Protein AF-A0A3Q2XRI2-F1 (afdb_monomer)

Radius of gyration: 26.14 Å; Cα contacts (8 Å, |Δi|>4): 36; chains: 1; bounding box: 63×37×68 Å

Mean predicted aligned error: 14.98 Å

Sequence (114 aa):
MATIGVTRGLGDHDLKVYSSNIYIKPFLSCVPEVQVYNFDDNKHGPDDVLVMGSDGLWDVTTDKEVADAVSAYLATVWQVSLTGFKIGSDRDLPHESLDLFLTNHAAKGYYDHH

Solvent-accessible surface area (backbone atoms only — not comparable to full-atom values): 8261 Å² total; per-residue (Å²): 134,91,72,82,90,62,63,58,45,80,75,57,73,87,41,53,46,86,99,54,93,48,60,45,39,92,69,34,43,67,76,80,88,86,81,88,82,64,71,88,81,51,95,80,60,96,83,66,80,87,89,83,78,58,64,86,56,59,77,78,46,50,74,63,59,54,52,53,53,51,51,54,50,55,58,50,58,60,53,50,70,76,70,70,83,79,88,84,77,83,87,90,81,80,97,67,87,84,77,88,82,78,78,85,82,80,87,79,86,89,86,75,93,129

Foldseek 3Di:
DDDPPDQEDDDQQCPADPPDPHRCVVRYHPDDDDDDDDPVVDDDDPLDDDDDDDCVVPVPDDPVVVVVVSVVVSVVVVVVVVVPDDPDDDDDDDDDDDDDPPPPPPPDDDPDDD

Organism: Hippocampus comes (NCBI:txid109280)

pLDDT: mean 73.47, std 23.82, range [31.73, 97.62]

Secondary structure (DSSP, 8-state):
------SB-S--TT-B-TTSS-BSGGGSB-PPP--PPPGGGS---TT-------HHHHTT--HHHHHHHHHHHHHHHHHHHHH-----------S-------------------

Structure (mmCIF, N/CA/C/O backbone):
data_AF-A0A3Q2XRI2-F1
#
_entry.id   AF-A0A3Q2XRI2-F1
#
loop_
_atom_site.group_PDB
_atom_site.id
_atom_site.type_symbol
_atom_site.label_atom_id
_atom_site.label_alt_id
_atom_site.label_comp_id
_atom_site.label_asym_id
_atom_site.label_entity_id
_atom_site.label_seq_id
_atom_site.pdbx_PDB_ins_code
_atom_site.Cartn_x
_atom_site.Cartn_y
_atom_site.Cartn_z
_atom_site.occupancy
_atom_site.B_iso_or_equiv
_atom_site.auth_seq_id
_atom_site.auth_comp_id
_atom_site.auth_asym_id
_atom_site.auth_atom_id
_atom_site.pdbx_PDB_model_num
ATOM 1 N N . MET A 1 1 ? 11.835 16.278 -15.437 1.00 49.84 1 MET A N 1
ATOM 2 C CA . MET A 1 1 ? 12.548 15.022 -15.749 1.00 49.84 1 MET A CA 1
ATOM 3 C C . MET A 1 1 ? 11.750 13.913 -15.091 1.00 49.84 1 MET A C 1
ATOM 5 O O . MET A 1 1 ? 11.633 13.939 -13.877 1.00 49.84 1 MET A O 1
ATOM 9 N N . ALA A 1 2 ? 11.086 13.056 -15.866 1.00 56.94 2 ALA A N 1
ATOM 10 C CA . ALA A 1 2 ? 10.325 11.945 -15.304 1.00 56.94 2 ALA A CA 1
ATOM 11 C C . ALA A 1 2 ? 11.291 10.772 -15.114 1.00 56.94 2 ALA A C 1
ATOM 13 O O . ALA A 1 2 ? 11.624 10.072 -16.068 1.00 56.94 2 ALA A O 1
ATOM 14 N N . THR A 1 3 ? 11.817 10.633 -13.903 1.00 62.09 3 THR A N 1
ATOM 15 C CA . THR A 1 3 ? 12.513 9.419 -13.474 1.00 62.09 3 THR A CA 1
ATOM 16 C C . THR A 1 3 ? 11.437 8.497 -12.924 1.00 62.09 3 THR A C 1
ATOM 18 O O . THR A 1 3 ? 10.651 8.922 -12.081 1.00 62.09 3 THR A O 1
ATOM 21 N N . ILE A 1 4 ? 11.345 7.267 -13.425 1.00 75.50 4 ILE A N 1
ATOM 22 C CA . ILE A 1 4 ? 10.413 6.292 -12.862 1.00 75.50 4 ILE A CA 1
ATOM 23 C C . ILE A 1 4 ? 10.844 5.985 -11.421 1.00 75.50 4 ILE A C 1
ATOM 25 O O . ILE A 1 4 ? 11.987 5.602 -11.182 1.00 75.50 4 ILE A O 1
ATOM 29 N N . GLY A 1 5 ? 9.950 6.224 -10.461 1.00 82.44 5 GLY A N 1
ATOM 30 C CA . GLY A 1 5 ? 10.200 6.001 -9.031 1.00 82.44 5 GLY A CA 1
ATOM 31 C C . GLY A 1 5 ? 9.923 4.568 -8.573 1.00 82.44 5 GLY A C 1
ATOM 32 O O . GLY A 1 5 ? 10.039 4.272 -7.391 1.00 82.44 5 GLY A O 1
ATOM 33 N N . VAL A 1 6 ? 9.543 3.680 -9.497 1.00 88.50 6 VAL A N 1
ATOM 34 C CA . VAL A 1 6 ? 9.099 2.315 -9.204 1.00 88.50 6 VAL A CA 1
ATOM 35 C C . VAL A 1 6 ? 9.885 1.284 -10.012 1.00 88.50 6 VAL A C 1
ATOM 37 O O . VAL A 1 6 ? 10.297 1.528 -11.144 1.00 88.50 6 VAL A O 1
ATOM 40 N N . THR A 1 7 ? 10.078 0.103 -9.426 1.00 89.31 7 THR A N 1
ATOM 41 C CA . THR A 1 7 ? 10.723 -1.062 -10.066 1.00 89.31 7 THR A CA 1
ATOM 42 C C . THR A 1 7 ? 9.712 -2.094 -10.564 1.00 89.31 7 THR A C 1
ATOM 44 O O . THR A 1 7 ? 10.070 -3.065 -11.239 1.00 89.31 7 THR A O 1
ATOM 47 N N . ARG A 1 8 ? 8.427 -1.876 -10.265 1.00 92.38 8 ARG A N 1
ATOM 48 C CA . ARG A 1 8 ? 7.309 -2.707 -10.703 1.00 92.38 8 ARG A CA 1
ATOM 49 C C . ARG A 1 8 ? 6.159 -1.837 -11.189 1.00 92.38 8 ARG A C 1
ATOM 51 O O . ARG A 1 8 ? 5.927 -0.763 -10.647 1.00 92.38 8 ARG A O 1
ATOM 58 N N . GLY A 1 9 ? 5.453 -2.309 -12.208 1.00 90.31 9 GLY A N 1
ATOM 59 C CA . GLY A 1 9 ? 4.360 -1.566 -12.822 1.00 90.31 9 GLY A CA 1
ATOM 60 C C . GLY A 1 9 ? 3.731 -2.303 -14.000 1.00 90.31 9 GLY A C 1
ATOM 61 O O . GLY A 1 9 ? 4.385 -3.051 -14.741 1.00 90.31 9 GLY A O 1
ATOM 62 N N . LEU A 1 10 ? 2.430 -2.093 -14.171 1.00 92.56 10 LEU A N 1
ATOM 63 C CA . LEU A 1 10 ? 1.695 -2.499 -15.365 1.00 92.56 10 LEU A CA 1
ATOM 64 C C . LEU A 1 10 ? 1.848 -1.417 -16.443 1.00 92.56 10 LEU A C 1
ATOM 66 O O . LEU A 1 10 ? 1.933 -0.239 -16.126 1.00 92.56 10 LEU A O 1
ATOM 70 N N . GLY A 1 11 ? 1.869 -1.809 -17.719 1.00 91.12 11 GLY A N 1
ATOM 71 C CA . GLY A 1 11 ? 2.057 -0.860 -18.821 1.00 91.12 11 GLY A CA 1
ATOM 72 C C . GLY A 1 11 ? 3.519 -0.449 -19.038 1.00 91.12 11 GLY A C 1
ATOM 73 O O . GLY A 1 11 ? 4.416 -1.291 -18.932 1.00 91.12 11 GLY A O 1
ATOM 74 N N . ASP A 1 12 ? 3.735 0.820 -19.403 1.00 90.50 12 ASP A N 1
ATOM 75 C CA . ASP A 1 12 ? 5.037 1.443 -19.713 1.00 90.50 12 ASP A CA 1
ATOM 76 C C . ASP A 1 12 ? 5.848 0.766 -20.832 1.00 90.50 12 ASP A C 1
ATOM 78 O O . ASP A 1 12 ? 7.079 0.797 -20.856 1.00 90.50 12 ASP A O 1
ATOM 82 N N . HIS A 1 13 ? 5.155 0.153 -21.796 1.00 91.44 13 HIS A N 1
ATOM 83 C CA . HIS A 1 13 ? 5.786 -0.574 -22.902 1.00 91.44 13 HIS A CA 1
ATOM 84 C C . HIS A 1 13 ? 6.617 0.321 -23.826 1.00 91.44 13 HIS A C 1
ATOM 86 O O . HIS A 1 13 ? 7.672 -0.103 -24.291 1.00 91.44 13 HIS A O 1
ATOM 92 N N . ASP A 1 14 ? 6.172 1.558 -24.047 1.00 91.44 14 ASP A N 1
ATOM 93 C CA . ASP A 1 14 ? 6.839 2.507 -24.943 1.00 91.44 14 ASP A CA 1
ATOM 94 C C . ASP A 1 14 ? 7.797 3.461 -24.217 1.00 91.44 14 ASP A C 1
ATOM 96 O O . ASP A 1 14 ? 8.450 4.295 -24.852 1.00 91.44 14 ASP A O 1
ATOM 100 N N . LEU A 1 15 ? 7.908 3.344 -22.889 1.00 90.00 15 LEU A N 1
ATOM 101 C CA . LEU A 1 15 ? 8.743 4.226 -22.086 1.00 90.00 15 LEU A CA 1
ATOM 102 C C . LEU A 1 15 ? 10.230 3.872 -22.266 1.00 90.00 15 LEU A C 1
ATOM 104 O O . LEU A 1 15 ? 10.641 2.709 -22.203 1.00 90.00 15 LEU A O 1
ATOM 108 N N . LYS A 1 16 ? 11.049 4.900 -22.508 1.00 90.81 16 LYS A N 1
ATOM 109 C CA . LYS A 1 16 ? 12.483 4.789 -22.805 1.00 90.81 16 LYS A CA 1
ATOM 110 C C . LYS A 1 16 ? 13.327 5.565 -21.804 1.00 90.81 16 LYS A C 1
ATOM 112 O O . LYS A 1 16 ? 12.908 6.608 -21.303 1.00 90.81 16 LYS A O 1
ATOM 117 N N . VAL A 1 17 ? 14.547 5.084 -21.570 1.00 87.38 17 VAL A N 1
ATOM 118 C CA . VAL A 1 17 ? 15.561 5.826 -20.811 1.00 87.38 17 VAL A CA 1
ATOM 119 C C . VAL A 1 17 ? 15.902 7.111 -21.566 1.00 87.38 17 VAL A C 1
ATOM 121 O O . VAL A 1 17 ? 16.104 7.088 -22.785 1.00 87.38 17 VAL A O 1
ATOM 124 N N . TYR A 1 18 ? 15.978 8.226 -20.835 1.00 85.88 18 TYR A N 1
ATOM 125 C CA . TYR A 1 18 ? 16.250 9.551 -21.388 1.00 85.88 18 TYR A CA 1
ATOM 126 C C . TYR A 1 18 ? 17.470 9.551 -22.319 1.00 85.88 18 TYR A C 1
ATOM 128 O O . TYR A 1 18 ? 18.517 8.996 -21.991 1.00 85.88 18 TYR A O 1
ATOM 136 N N . SER A 1 19 ? 17.332 10.203 -23.477 1.00 87.56 19 SER A N 1
ATOM 137 C CA . SER A 1 19 ? 18.392 10.318 -24.487 1.00 87.56 19 SER A CA 1
ATOM 138 C C . SER A 1 19 ? 18.940 8.970 -24.994 1.00 87.56 19 SER A C 1
ATOM 140 O O . SER A 1 19 ? 20.094 8.886 -25.419 1.00 87.56 19 SER A O 1
ATOM 142 N N . SER A 1 20 ? 18.127 7.911 -24.977 1.00 88.31 20 SER A N 1
ATOM 143 C CA . SER A 1 20 ? 18.496 6.602 -25.520 1.00 88.31 20 SER A CA 1
ATOM 144 C C . SER A 1 20 ? 17.324 5.927 -26.240 1.00 88.31 20 SER A C 1
ATOM 146 O O . SER A 1 20 ? 16.168 6.325 -26.105 1.00 88.31 20 SER A O 1
ATOM 148 N N . ASN A 1 21 ? 17.624 4.851 -26.969 1.00 90.56 21 ASN A N 1
ATOM 149 C CA . ASN A 1 21 ? 16.619 3.956 -27.549 1.00 90.56 21 ASN A CA 1
ATOM 150 C C . ASN A 1 21 ? 16.343 2.722 -26.674 1.00 90.56 21 ASN A C 1
ATOM 152 O O . ASN A 1 21 ? 15.774 1.743 -27.154 1.00 90.56 21 ASN A O 1
ATOM 156 N N . ILE A 1 22 ? 16.760 2.750 -25.407 1.00 91.12 22 ILE A N 1
ATOM 157 C CA . ILE A 1 22 ? 16.600 1.630 -24.481 1.00 91.12 22 ILE A CA 1
ATOM 158 C C . ILE A 1 22 ? 15.218 1.722 -23.839 1.00 91.12 22 ILE A C 1
ATOM 160 O O . ILE A 1 22 ? 14.912 2.695 -23.150 1.00 91.12 22 ILE A O 1
ATOM 164 N N . TYR A 1 23 ? 14.395 0.699 -24.055 1.00 91.44 23 TYR A N 1
ATOM 165 C CA . TYR A 1 23 ? 13.105 0.548 -23.388 1.00 91.44 23 TYR A CA 1
ATOM 166 C C . TYR A 1 23 ? 13.302 0.183 -21.918 1.00 91.44 23 TYR A C 1
ATOM 168 O O . TYR A 1 23 ? 14.150 -0.651 -21.597 1.00 91.44 23 TYR A O 1
ATOM 176 N N . ILE A 1 24 ? 12.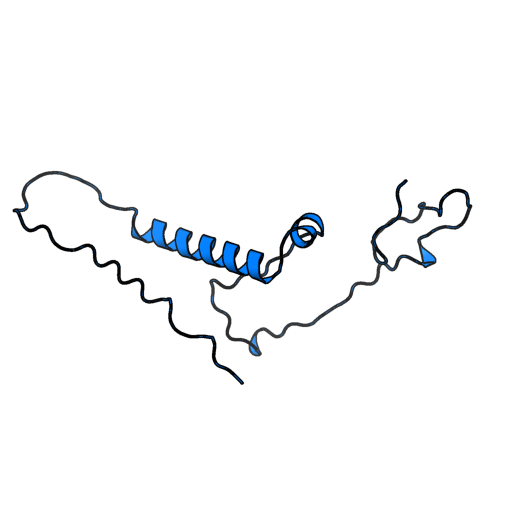500 0.769 -21.028 1.00 90.81 24 ILE A N 1
ATOM 177 C CA . ILE A 1 24 ? 12.597 0.479 -19.592 1.00 90.81 24 ILE A CA 1
ATOM 178 C C . ILE A 1 24 ? 11.909 -0.835 -19.210 1.00 90.81 24 ILE A C 1
ATOM 180 O O . ILE A 1 24 ? 12.220 -1.403 -18.168 1.00 90.81 24 ILE A O 1
ATOM 184 N N . LYS A 1 25 ? 10.978 -1.326 -20.043 1.00 89.75 25 LYS A N 1
ATOM 185 C CA . LYS A 1 25 ? 10.100 -2.451 -19.697 1.00 89.75 25 LYS A CA 1
ATOM 186 C C . LYS A 1 25 ? 10.834 -3.725 -19.247 1.00 89.75 25 LYS A C 1
ATOM 188 O O . LYS A 1 25 ? 10.361 -4.337 -18.293 1.00 89.75 25 LYS A O 1
ATOM 193 N N . PRO A 1 26 ? 11.988 -4.115 -19.827 1.00 90.44 26 PRO A N 1
ATOM 194 C CA . PRO A 1 26 ? 12.771 -5.251 -19.331 1.00 90.44 26 PRO A CA 1
ATOM 195 C C . PRO A 1 26 ? 13.222 -5.131 -17.866 1.00 90.44 26 PRO A C 1
ATOM 197 O O . PRO A 1 26 ? 13.512 -6.143 -17.238 1.00 90.44 26 PRO A O 1
ATOM 200 N N . PHE A 1 27 ? 13.267 -3.913 -17.320 1.00 90.31 27 PHE A N 1
ATOM 201 C CA . PHE A 1 27 ? 13.660 -3.615 -15.940 1.00 90.31 27 PHE A CA 1
ATOM 202 C C . PHE A 1 27 ? 12.460 -3.294 -15.028 1.00 90.31 27 PHE A C 1
ATOM 204 O O . PHE A 1 27 ? 12.652 -3.089 -13.833 1.00 90.31 27 PHE A O 1
ATOM 211 N N . LEU A 1 28 ? 11.236 -3.257 -15.574 1.00 92.62 28 LEU A N 1
ATOM 212 C CA . LEU A 1 28 ? 10.000 -2.920 -14.865 1.00 92.62 28 LEU A CA 1
ATOM 213 C C . LEU A 1 28 ? 9.045 -4.121 -14.857 1.00 92.62 28 LEU A C 1
ATOM 215 O O . LEU A 1 28 ? 8.261 -4.338 -15.791 1.00 92.62 28 LEU A O 1
ATOM 219 N N . SER A 1 29 ? 9.108 -4.907 -13.785 1.00 93.69 29 SER A N 1
ATOM 220 C CA . SER A 1 29 ? 8.320 -6.135 -13.669 1.00 93.69 29 SER A CA 1
ATOM 221 C C . SER A 1 29 ? 6.835 -5.844 -13.439 1.00 93.69 29 SER A C 1
ATOM 223 O O . SER A 1 29 ? 6.471 -5.028 -12.598 1.00 93.69 29 SER A O 1
ATOM 225 N N . CYS A 1 30 ? 5.957 -6.557 -14.143 1.00 93.94 30 CYS A N 1
ATOM 226 C CA . CYS A 1 30 ? 4.518 -6.567 -13.860 1.00 93.94 30 CYS A CA 1
ATOM 227 C C . CYS A 1 30 ? 4.107 -7.647 -12.850 1.00 93.94 30 CYS A C 1
ATOM 229 O O . CYS A 1 30 ? 2.920 -7.823 -12.592 1.00 93.94 30 CYS A O 1
ATOM 231 N N . VAL A 1 31 ? 5.065 -8.419 -12.333 1.00 95.44 31 VAL A N 1
ATOM 232 C CA . VAL A 1 31 ? 4.781 -9.538 -11.434 1.00 95.44 31 VAL A CA 1
ATOM 233 C C . VAL A 1 31 ? 4.492 -8.993 -10.032 1.00 95.44 31 VAL A C 1
ATOM 235 O O . VAL A 1 31 ? 5.369 -8.319 -9.473 1.00 95.44 31 VAL A O 1
ATOM 238 N N . PRO A 1 32 ? 3.308 -9.270 -9.456 1.00 94.88 32 PRO A N 1
ATOM 239 C CA . PRO A 1 32 ? 2.983 -8.851 -8.100 1.00 94.88 32 PRO A CA 1
ATOM 240 C C . PRO A 1 32 ? 3.760 -9.668 -7.064 1.00 94.88 32 PRO A C 1
ATOM 242 O O . PRO A 1 32 ? 4.173 -10.801 -7.320 1.00 94.88 32 PRO A O 1
ATOM 245 N N . GLU A 1 33 ? 3.924 -9.097 -5.877 1.00 95.44 33 GLU A N 1
ATOM 246 C CA . GLU A 1 33 ? 4.207 -9.871 -4.671 1.00 95.44 33 GLU A CA 1
ATOM 247 C C . GLU A 1 33 ? 2.876 -10.340 -4.079 1.00 95.44 33 GLU A C 1
ATOM 249 O O . GLU A 1 33 ? 1.914 -9.574 -4.033 1.00 95.44 33 GLU A O 1
ATOM 254 N N . VAL A 1 34 ? 2.805 -11.606 -3.669 1.00 95.94 34 VAL A N 1
ATOM 255 C CA . VAL A 1 34 ? 1.587 -12.203 -3.117 1.00 95.94 34 VAL A CA 1
ATOM 256 C C . VAL A 1 34 ? 1.889 -12.686 -1.710 1.00 95.94 34 VAL A C 1
ATOM 258 O O . VAL A 1 34 ? 2.730 -13.564 -1.524 1.00 95.94 34 VAL A O 1
ATOM 261 N N . GLN A 1 35 ? 1.178 -12.126 -0.736 1.00 94.44 35 GLN A N 1
ATOM 262 C CA . GLN A 1 35 ? 1.195 -12.579 0.649 1.00 94.44 35 GLN A CA 1
ATOM 263 C C . GLN A 1 35 ? -0.171 -13.178 0.984 1.00 94.44 35 GLN A C 1
ATOM 265 O O . GLN A 1 35 ? -1.209 -12.578 0.703 1.00 94.44 35 GLN A O 1
ATOM 270 N N . VAL A 1 36 ? -0.169 -14.390 1.540 1.00 93.81 36 VAL A N 1
ATOM 271 C CA . VAL A 1 36 ? -1.389 -15.075 1.975 1.00 93.81 36 VAL A CA 1
ATOM 272 C C . VAL A 1 36 ? -1.584 -14.780 3.451 1.00 93.81 36 VAL A C 1
ATOM 274 O O . VAL A 1 36 ? -0.746 -15.147 4.270 1.00 93.81 36 VAL A O 1
ATOM 277 N N . TYR A 1 37 ? -2.690 -14.121 3.773 1.00 90.25 37 TYR A N 1
ATOM 278 C CA . TYR A 1 37 ? -3.091 -13.842 5.141 1.00 90.25 37 TYR A CA 1
ATOM 279 C C . TYR A 1 37 ? -4.193 -14.812 5.560 1.00 90.25 37 TYR A C 1
ATOM 281 O O . TYR A 1 37 ? -5.250 -14.857 4.926 1.00 90.25 37 TYR A O 1
ATOM 289 N N . ASN A 1 38 ? -3.938 -15.605 6.600 1.00 89.44 38 ASN A N 1
ATOM 290 C CA . ASN A 1 38 ? -4.934 -16.508 7.155 1.00 89.44 38 ASN A CA 1
ATOM 291 C C . ASN A 1 38 ? -5.749 -15.789 8.237 1.00 89.44 38 ASN A C 1
ATOM 293 O O . ASN A 1 38 ? -5.203 -15.358 9.252 1.00 89.44 38 ASN A O 1
ATOM 297 N N . PHE A 1 39 ? -7.061 -15.705 8.030 1.00 85.38 39 PHE A N 1
ATOM 298 C CA . PHE A 1 39 ? -7.983 -15.096 8.989 1.00 85.38 39 PHE A CA 1
ATOM 299 C C . PHE A 1 39 ? -8.106 -15.897 10.288 1.00 85.38 39 PHE A C 1
ATOM 301 O O . PHE A 1 39 ? -8.444 -15.317 11.312 1.00 85.38 39 PHE A O 1
ATOM 308 N N . ASP A 1 40 ? -7.813 -17.200 10.270 1.00 87.69 40 ASP A N 1
ATOM 309 C CA . ASP A 1 40 ? -7.893 -18.033 11.475 1.00 87.69 40 ASP A CA 1
ATOM 310 C C . ASP A 1 40 ? -6.716 -17.795 12.438 1.00 87.69 40 ASP A C 1
ATOM 312 O O . ASP A 1 40 ? -6.809 -18.115 13.625 1.00 87.69 40 ASP A O 1
ATOM 316 N N . ASP A 1 41 ? -5.614 -17.214 11.951 1.00 88.12 41 ASP A N 1
ATOM 317 C CA . ASP A 1 41 ? -4.398 -16.999 12.744 1.00 88.12 41 ASP A CA 1
ATOM 318 C C . ASP A 1 41 ? -4.525 -15.791 13.690 1.00 88.12 41 ASP A C 1
ATOM 320 O O . ASP A 1 41 ? -3.712 -15.626 14.601 1.00 88.12 41 ASP A O 1
ATOM 324 N N . ASN A 1 42 ? -5.542 -14.941 13.500 1.00 82.06 42 ASN A N 1
ATOM 325 C CA . ASN A 1 42 ? -5.757 -13.727 14.280 1.00 82.06 42 ASN A CA 1
ATOM 326 C C . ASN A 1 42 ? -7.232 -13.572 14.673 1.00 82.06 42 ASN A C 1
ATOM 328 O O . ASN A 1 42 ? -8.146 -13.981 13.963 1.00 82.06 42 ASN A O 1
ATOM 332 N N . LYS A 1 43 ? -7.489 -12.967 15.838 1.00 82.25 43 LYS A N 1
ATOM 333 C CA . LYS A 1 43 ? -8.861 -12.691 16.281 1.00 82.25 43 LYS A CA 1
ATOM 334 C C . LYS A 1 43 ? -9.373 -11.441 15.582 1.00 82.25 43 LYS A C 1
ATOM 336 O O . LYS A 1 43 ? -8.995 -10.346 15.983 1.00 82.25 43 LYS A O 1
ATOM 341 N N . HIS A 1 44 ? -10.250 -11.625 14.600 1.00 83.69 44 HIS A N 1
ATOM 342 C CA . HIS A 1 44 ? -10.896 -10.516 13.910 1.00 83.69 44 HIS A CA 1
ATOM 343 C C . HIS A 1 44 ? -12.287 -10.199 14.446 1.00 83.69 44 HIS A C 1
ATOM 345 O O . HIS A 1 44 ? -13.099 -11.100 14.680 1.00 83.69 44 HIS A O 1
ATOM 351 N N . GLY A 1 45 ? -12.558 -8.910 14.621 1.00 82.06 45 GLY A N 1
ATOM 352 C CA . GLY A 1 45 ? -13.875 -8.362 14.916 1.00 82.06 45 GLY A CA 1
ATOM 353 C C . GLY A 1 45 ? -14.565 -7.794 13.669 1.00 82.06 45 GLY A C 1
ATOM 354 O O . GLY A 1 45 ? -13.923 -7.562 12.647 1.00 82.06 45 GLY A O 1
ATOM 355 N N . PRO A 1 46 ? -15.880 -7.525 13.740 1.00 80.44 46 PRO A N 1
ATOM 356 C CA . PRO A 1 46 ? -16.620 -6.877 12.652 1.00 80.44 46 PRO A CA 1
ATOM 357 C C . PRO A 1 46 ? -16.166 -5.433 12.372 1.00 80.44 46 PRO A C 1
ATOM 359 O O . PRO A 1 46 ? -16.484 -4.897 11.315 1.00 80.44 46 PRO A O 1
ATOM 362 N N . ASP A 1 47 ? -15.436 -4.825 13.309 1.00 80.88 47 ASP A N 1
ATOM 363 C CA . ASP A 1 47 ? -14.964 -3.440 13.240 1.00 80.88 47 ASP A CA 1
ATOM 364 C C . ASP A 1 47 ? -13.501 -3.324 12.779 1.00 80.88 47 ASP A C 1
ATOM 366 O O . ASP A 1 47 ? -12.974 -2.214 12.677 1.00 80.88 47 ASP A O 1
ATOM 370 N N . ASP A 1 48 ? -12.836 -4.451 12.498 1.00 86.62 48 ASP A N 1
ATOM 371 C CA . ASP A 1 48 ? -11.473 -4.442 11.972 1.00 86.62 48 ASP A CA 1
ATOM 372 C C . ASP A 1 48 ? -11.457 -3.987 10.513 1.00 86.62 48 ASP A C 1
ATOM 374 O O . ASP A 1 48 ? -12.306 -4.359 9.699 1.00 86.62 48 ASP A O 1
ATOM 378 N N . VAL A 1 49 ? -10.443 -3.198 10.158 1.00 91.19 49 VAL A N 1
ATOM 379 C CA . VAL A 1 49 ? -10.316 -2.598 8.829 1.00 91.19 49 VAL A CA 1
ATOM 380 C C . VAL A 1 49 ? -8.935 -2.835 8.235 1.00 91.19 49 VAL A C 1
ATOM 382 O O . VAL A 1 49 ? -7.918 -2.765 8.922 1.00 91.19 49 VAL A O 1
ATOM 385 N N . LEU A 1 50 ? -8.901 -3.065 6.922 1.00 93.12 50 LEU A N 1
ATOM 386 C CA . LEU A 1 50 ? -7.676 -3.058 6.132 1.00 93.12 50 LEU A CA 1
ATOM 387 C C . LEU A 1 50 ? -7.513 -1.685 5.479 1.00 93.12 50 LEU A C 1
ATOM 389 O O . LEU A 1 50 ? -8.358 -1.268 4.685 1.00 93.12 50 LEU A O 1
ATOM 393 N N . VAL A 1 51 ? -6.411 -1.003 5.780 1.00 95.50 51 VAL A N 1
ATOM 394 C CA . VAL A 1 51 ? -6.083 0.277 5.151 1.00 95.50 51 VAL A CA 1
ATOM 395 C C . VAL A 1 51 ? -5.182 0.041 3.944 1.00 95.50 51 VAL A C 1
ATOM 397 O O . VAL A 1 51 ? -4.131 -0.583 4.051 1.00 95.50 51 VAL A O 1
ATOM 400 N N . MET A 1 52 ? -5.590 0.563 2.788 1.00 96.62 52 MET A N 1
ATOM 401 C CA . MET A 1 52 ? -4.799 0.561 1.557 1.00 96.62 52 MET A CA 1
ATOM 402 C C . MET A 1 52 ? -4.714 1.990 1.021 1.00 96.62 52 MET A C 1
ATOM 404 O O . MET A 1 52 ? -5.723 2.690 0.950 1.00 96.62 52 MET A O 1
ATOM 408 N N . GLY A 1 53 ? -3.518 2.415 0.621 1.00 95.19 53 GLY A N 1
ATOM 409 C CA . GLY A 1 53 ? -3.264 3.750 0.079 1.00 95.19 53 GLY A CA 1
ATOM 410 C C . GLY A 1 53 ? -2.097 3.742 -0.904 1.00 95.19 53 GLY A C 1
ATOM 411 O O . GLY A 1 53 ? -1.290 2.812 -0.894 1.00 95.19 53 GLY A O 1
ATOM 412 N N . SER A 1 54 ? -2.017 4.760 -1.759 1.00 95.00 54 SER A N 1
ATOM 413 C CA . SER A 1 54 ? -0.842 5.006 -2.603 1.00 95.00 54 SER A CA 1
ATOM 414 C C . SER A 1 54 ? 0.269 5.715 -1.819 1.00 95.00 54 SER A C 1
ATOM 416 O O . SER A 1 54 ? 0.043 6.192 -0.707 1.00 95.00 54 SER A O 1
ATOM 418 N N . ASP A 1 55 ? 1.450 5.828 -2.426 1.00 93.31 55 ASP A N 1
ATOM 419 C CA . ASP A 1 55 ? 2.612 6.569 -1.909 1.00 93.31 55 ASP A CA 1
ATOM 420 C C . ASP A 1 55 ? 2.263 7.958 -1.355 1.00 93.31 55 ASP A C 1
ATOM 422 O O . ASP A 1 55 ? 2.680 8.280 -0.256 1.00 93.31 55 ASP A O 1
ATOM 426 N N . GLY A 1 56 ? 1.390 8.728 -2.008 1.00 95.31 56 GLY A N 1
ATOM 427 C CA . GLY A 1 56 ? 0.998 10.053 -1.512 1.00 95.31 56 GLY A CA 1
ATOM 428 C C . GLY A 1 56 ? 0.425 10.091 -0.081 1.00 95.31 56 GLY A C 1
ATOM 429 O O . GLY A 1 56 ? 0.512 11.134 0.565 1.00 95.31 56 GLY A O 1
ATOM 430 N N . LEU A 1 57 ? -0.144 8.989 0.431 1.00 96.50 57 LEU A N 1
ATOM 431 C CA . LEU A 1 57 ? -0.516 8.861 1.849 1.00 96.50 57 LEU A CA 1
ATOM 432 C C . LEU A 1 57 ? 0.709 8.518 2.711 1.00 96.50 57 LEU A C 1
ATOM 434 O O . LEU A 1 57 ? 0.971 9.169 3.725 1.00 96.50 57 LEU A O 1
ATOM 438 N N . TRP A 1 58 ? 1.443 7.485 2.303 1.00 96.44 58 TRP A N 1
ATOM 439 C CA . TRP A 1 58 ? 2.539 6.884 3.068 1.00 96.44 58 TRP A CA 1
ATOM 440 C C . TRP A 1 58 ? 3.836 7.707 3.045 1.00 96.44 58 TRP A C 1
ATOM 442 O O . TRP A 1 58 ? 4.698 7.523 3.896 1.00 96.44 58 TRP A O 1
ATOM 452 N N . ASP A 1 59 ? 3.966 8.661 2.125 1.00 96.25 59 ASP A N 1
ATOM 453 C CA . ASP A 1 59 ? 5.094 9.594 2.042 1.00 96.25 59 ASP A CA 1
ATOM 454 C C . ASP A 1 59 ? 5.098 10.607 3.198 1.00 96.25 59 ASP A C 1
ATOM 456 O O . ASP A 1 59 ? 6.134 11.197 3.511 1.00 96.25 59 ASP A O 1
ATOM 460 N N . VAL A 1 60 ? 3.936 10.847 3.819 1.00 97.44 60 VAL A N 1
ATOM 461 C CA . VAL A 1 60 ? 3.737 11.894 4.838 1.00 97.44 60 VAL A CA 1
ATOM 462 C C . VAL A 1 60 ? 3.164 11.372 6.155 1.00 97.44 60 VAL A C 1
ATOM 464 O O . VAL A 1 60 ? 2.969 12.158 7.080 1.00 97.44 60 VAL A O 1
ATOM 467 N N . THR A 1 61 ? 2.891 10.070 6.248 1.00 97.56 61 THR A N 1
ATOM 468 C CA . THR A 1 61 ? 2.347 9.424 7.448 1.00 97.56 61 THR A CA 1
ATOM 469 C C . THR A 1 61 ? 2.988 8.063 7.684 1.00 97.56 61 THR A C 1
ATOM 471 O O . THR A 1 61 ? 3.507 7.430 6.769 1.00 97.56 61 THR A O 1
ATOM 474 N N . THR A 1 62 ? 2.934 7.602 8.925 1.00 97.50 62 THR A N 1
ATOM 475 C CA . THR A 1 62 ? 3.328 6.249 9.326 1.00 97.50 62 THR A CA 1
ATOM 476 C C . THR A 1 62 ? 2.115 5.332 9.470 1.00 97.50 62 THR A C 1
ATOM 478 O O . THR A 1 62 ? 1.012 5.791 9.774 1.00 97.50 62 THR A O 1
ATOM 481 N N . ASP A 1 63 ? 2.335 4.018 9.365 1.00 96.62 63 ASP A N 1
ATOM 482 C CA . ASP A 1 63 ? 1.305 2.996 9.612 1.00 96.62 63 ASP A CA 1
ATOM 483 C C . ASP A 1 63 ? 0.570 3.230 10.939 1.00 96.62 63 ASP A C 1
ATOM 485 O O . ASP A 1 63 ? -0.653 3.118 11.017 1.00 96.62 63 ASP A O 1
ATOM 489 N N . LYS A 1 64 ? 1.318 3.617 11.982 1.00 97.00 64 LYS A N 1
ATOM 490 C CA . LYS A 1 64 ? 0.768 3.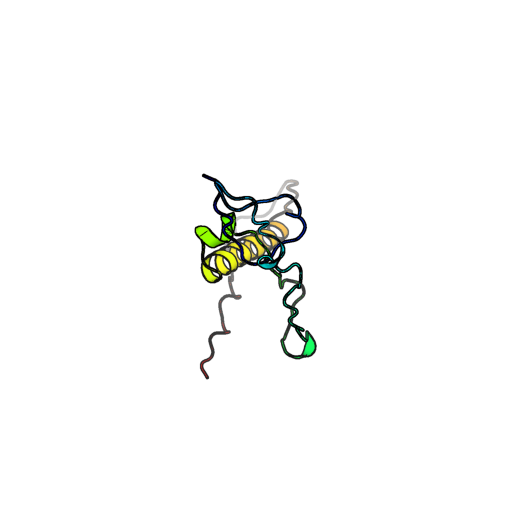910 13.305 1.00 97.00 64 LYS A CA 1
ATOM 491 C C . LYS A 1 64 ? -0.138 5.138 13.301 1.00 97.00 64 LYS A C 1
ATOM 493 O O . LYS A 1 64 ? -1.221 5.076 13.871 1.00 97.00 64 LYS A O 1
ATOM 498 N N . GLU A 1 65 ? 0.286 6.241 12.690 1.00 97.62 65 GLU A 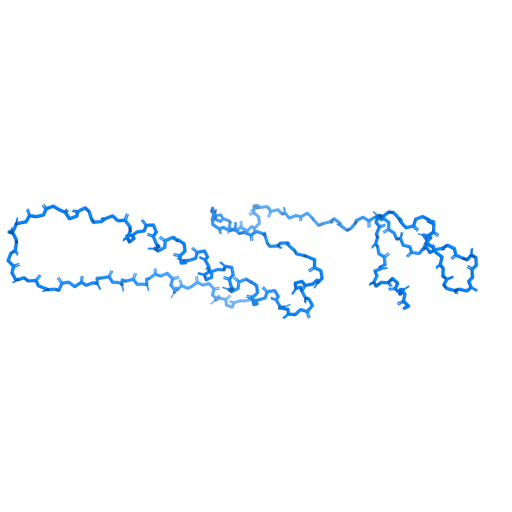N 1
ATOM 499 C CA . GLU A 1 65 ? -0.526 7.463 12.631 1.00 97.62 65 GLU A CA 1
ATOM 500 C C . GLU A 1 65 ? -1.838 7.221 11.887 1.00 97.62 65 GLU A C 1
ATOM 502 O O . GLU A 1 65 ? -2.894 7.680 12.326 1.00 97.62 65 GLU A O 1
ATOM 507 N N . VAL A 1 66 ? -1.787 6.448 10.800 1.00 97.38 66 VAL A N 1
ATOM 508 C CA . VAL A 1 66 ? -2.981 6.072 10.041 1.00 97.38 66 VAL A CA 1
ATOM 509 C C . VAL A 1 66 ? -3.882 5.147 10.863 1.00 97.38 66 VAL A C 1
ATOM 511 O O . VAL A 1 66 ? -5.086 5.393 10.946 1.00 97.38 66 VAL A O 1
ATOM 514 N N . ALA A 1 67 ? -3.324 4.133 11.529 1.00 95.12 67 ALA A N 1
ATOM 515 C CA . ALA A 1 67 ? -4.085 3.231 12.393 1.00 95.12 67 ALA A CA 1
ATOM 516 C C . ALA A 1 67 ? -4.757 3.969 13.564 1.00 95.12 67 ALA A C 1
ATOM 518 O O . ALA A 1 67 ? -5.941 3.750 13.831 1.00 95.12 67 ALA A O 1
ATOM 519 N N . ASP A 1 68 ? -4.035 4.875 14.227 1.00 94.69 68 ASP A N 1
ATOM 520 C CA . ASP A 1 68 ? -4.554 5.677 15.338 1.00 94.69 68 ASP A CA 1
ATOM 521 C C . ASP A 1 68 ? -5.679 6.614 14.850 1.00 94.69 68 ASP A C 1
ATOM 523 O O . ASP A 1 68 ? -6.736 6.699 15.482 1.00 94.69 68 ASP A O 1
ATOM 527 N N . ALA A 1 69 ? -5.500 7.271 13.697 1.00 94.94 69 ALA A N 1
ATOM 528 C CA . ALA A 1 69 ? -6.504 8.164 13.115 1.00 94.94 69 ALA A CA 1
ATOM 529 C C . ALA A 1 69 ? -7.788 7.423 12.708 1.00 94.94 69 ALA A C 1
ATOM 531 O O . ALA A 1 69 ? -8.893 7.879 13.017 1.00 94.94 69 ALA A O 1
ATOM 532 N N . VAL A 1 70 ? -7.655 6.267 12.052 1.00 93.69 70 VAL A N 1
ATOM 533 C CA . VAL A 1 70 ? -8.793 5.428 11.652 1.00 93.69 70 VAL A CA 1
ATOM 534 C C . VAL A 1 70 ? -9.515 4.879 12.882 1.00 93.69 70 VAL A C 1
ATOM 536 O O . VAL A 1 70 ? -10.741 4.959 12.953 1.00 93.69 70 VAL A O 1
ATOM 539 N N . SER A 1 71 ? -8.776 4.414 13.891 1.00 90.44 71 SER A N 1
ATOM 540 C CA . SER A 1 71 ? -9.356 3.922 15.148 1.00 90.44 71 SER A CA 1
ATOM 541 C C . SER A 1 71 ? -10.136 5.017 15.881 1.00 90.44 71 SER A C 1
ATOM 543 O O . SER A 1 71 ? -11.258 4.785 16.333 1.00 90.44 71 SER A O 1
ATOM 545 N N . ALA A 1 72 ? -9.585 6.233 15.960 1.00 90.75 72 ALA A N 1
ATOM 546 C CA . ALA A 1 72 ? -10.260 7.378 16.571 1.00 90.75 72 ALA A CA 1
ATOM 547 C C . ALA A 1 72 ? -11.534 7.780 15.808 1.00 90.75 72 ALA A C 1
ATOM 549 O O . ALA A 1 72 ? -12.569 8.079 16.416 1.00 90.75 72 ALA A O 1
ATOM 550 N N . TYR A 1 73 ? -11.482 7.761 14.475 1.00 89.06 73 TYR A N 1
ATOM 551 C CA . TYR A 1 73 ? -12.648 8.035 13.642 1.00 89.06 73 TYR A CA 1
ATOM 552 C C . TYR A 1 73 ? -13.749 6.988 13.849 1.00 89.06 73 TYR A C 1
ATOM 554 O O . TYR A 1 73 ? -14.892 7.342 14.130 1.00 89.06 73 TYR A O 1
ATOM 562 N N . LEU A 1 74 ? -13.418 5.699 13.798 1.00 86.81 74 L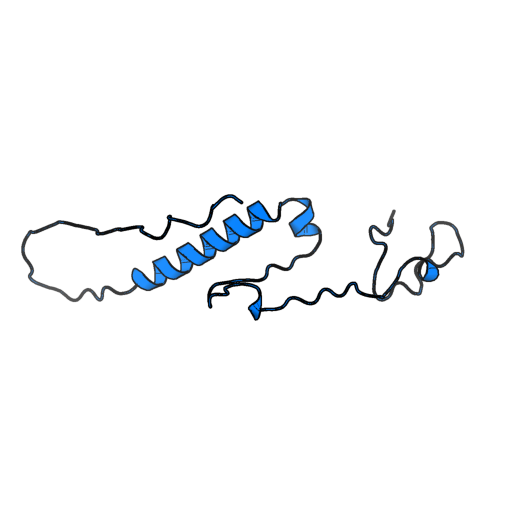EU A N 1
ATOM 563 C CA . LEU A 1 74 ? -14.407 4.638 13.990 1.00 86.81 74 LEU A CA 1
ATOM 564 C C . LEU A 1 74 ? -15.006 4.676 15.401 1.00 86.81 74 LEU A C 1
ATOM 566 O O . LEU A 1 74 ? -16.226 4.613 15.542 1.00 86.81 74 LEU A O 1
ATOM 570 N N . ALA A 1 75 ? -14.192 4.895 16.438 1.00 82.69 75 ALA A N 1
ATOM 571 C CA . ALA A 1 75 ? -14.680 5.038 17.811 1.00 82.69 75 ALA A CA 1
ATOM 572 C C . ALA A 1 75 ? -15.698 6.186 17.973 1.00 82.69 75 ALA A C 1
ATOM 574 O O . ALA A 1 75 ? -16.682 6.047 18.702 1.00 82.69 75 ALA A O 1
ATOM 575 N N . THR A 1 76 ? -15.504 7.307 17.271 1.00 70.62 76 THR A N 1
ATOM 576 C CA . THR A 1 76 ? -16.424 8.455 17.348 1.00 70.62 76 THR A CA 1
ATOM 577 C C . THR A 1 76 ? -17.721 8.243 16.565 1.00 70.62 76 THR A C 1
ATOM 579 O O . THR A 1 76 ? -18.778 8.681 17.026 1.00 70.62 76 THR A O 1
ATOM 582 N N . VAL A 1 77 ? -17.690 7.521 15.439 1.00 58.88 77 VAL A N 1
ATOM 583 C CA . VAL A 1 77 ? -18.891 7.208 14.636 1.00 58.88 77 VAL A CA 1
ATOM 584 C C . VAL A 1 77 ? -19.920 6.414 15.452 1.00 58.88 77 VAL A C 1
ATOM 586 O O . VAL A 1 77 ? -21.112 6.735 15.436 1.00 58.88 77 VAL A O 1
ATOM 589 N N . TRP A 1 78 ? -19.473 5.445 16.253 1.00 55.22 78 TRP A N 1
ATOM 590 C CA . TRP A 1 78 ? -20.363 4.650 17.110 1.00 55.22 78 TRP A CA 1
ATOM 591 C C . TRP A 1 78 ? -20.896 5.422 18.328 1.00 55.22 78 TRP A C 1
ATOM 593 O O . TRP A 1 78 ? -21.975 5.116 18.840 1.00 55.22 78 TRP A O 1
ATOM 603 N N . GLN A 1 79 ? -20.202 6.475 18.762 1.00 48.25 79 GLN A N 1
ATOM 604 C CA . GLN A 1 79 ? -20.634 7.319 19.879 1.00 48.25 79 GLN A CA 1
ATOM 605 C C . GLN A 1 79 ? -21.768 8.281 19.484 1.00 48.25 79 GLN A C 1
ATOM 607 O O . GLN A 1 79 ? -22.648 8.589 20.297 1.00 48.25 79 GLN A O 1
ATOM 612 N N . VAL A 1 80 ? -21.813 8.698 18.214 1.00 48.78 80 VAL A N 1
ATOM 613 C CA . VAL A 1 80 ? -22.909 9.514 17.663 1.00 48.78 80 VAL A CA 1
ATOM 614 C C . VAL A 1 80 ? -24.194 8.690 17.503 1.00 48.78 80 VAL A C 1
ATOM 616 O O . VAL A 1 80 ? -25.283 9.193 17.783 1.00 48.78 80 VAL A O 1
ATOM 619 N N . SER A 1 81 ? -24.094 7.397 17.165 1.00 47.03 81 SER A N 1
ATOM 620 C CA . SER A 1 81 ? -25.276 6.522 17.070 1.00 47.03 81 SER A CA 1
ATOM 621 C C . SER A 1 81 ? -25.990 6.319 18.415 1.00 47.03 81 SER A C 1
ATOM 623 O O . SER A 1 81 ? -27.197 6.086 18.428 1.00 47.03 81 SER A O 1
ATOM 625 N N . LEU A 1 82 ? -25.280 6.421 19.543 1.00 48.00 82 LEU A N 1
ATOM 626 C CA . LEU A 1 82 ? -25.859 6.276 20.887 1.00 48.00 82 LEU A CA 1
ATOM 627 C C . LEU A 1 82 ? -26.321 7.606 21.506 1.00 48.00 82 LEU A C 1
ATOM 629 O O . LEU A 1 82 ? -26.998 7.600 22.532 1.00 48.00 82 LEU A O 1
ATOM 633 N N . THR A 1 83 ? -26.001 8.748 20.889 1.00 48.59 83 THR A N 1
ATOM 634 C CA . THR A 1 83 ? -26.404 10.085 21.370 1.00 48.59 83 THR A CA 1
ATOM 635 C C . THR A 1 83 ? -27.556 10.704 20.569 1.00 48.59 83 THR A C 1
ATOM 637 O O . THR A 1 83 ? -28.020 11.799 20.889 1.00 48.59 83 THR A O 1
ATOM 640 N N . GLY A 1 84 ? -28.080 9.993 19.567 1.00 50.94 84 GLY A N 1
ATOM 641 C CA . GLY A 1 84 ? -29.025 10.523 18.588 1.00 50.94 84 GLY A CA 1
ATOM 642 C C . GLY A 1 84 ? -30.472 10.036 18.686 1.00 50.94 84 GLY A C 1
ATOM 643 O O . GLY A 1 84 ? -31.007 9.642 17.659 1.00 50.94 84 GLY A O 1
ATOM 644 N N . PHE A 1 85 ? -31.138 10.088 19.850 1.00 43.44 85 PHE A N 1
ATOM 645 C CA . PHE A 1 85 ? -32.608 10.224 19.887 1.00 43.44 85 PHE A CA 1
ATOM 646 C C . PHE A 1 85 ? -33.135 10.667 21.262 1.00 43.44 85 PHE A C 1
ATOM 648 O O . PHE A 1 85 ? -33.300 9.866 22.179 1.00 43.44 85 PHE A O 1
ATOM 655 N N . LYS A 1 86 ? -33.473 11.951 21.403 1.00 43.12 86 LYS A N 1
ATOM 656 C CA . LYS A 1 86 ? -34.392 12.421 22.448 1.00 43.12 86 LYS A CA 1
ATOM 657 C C . LYS A 1 86 ? -35.520 13.164 21.742 1.00 43.12 86 LYS A C 1
ATOM 659 O O . LYS A 1 86 ? -35.369 14.337 21.412 1.00 43.12 86 LYS A O 1
ATOM 664 N N . ILE A 1 87 ? -36.631 12.474 21.456 1.00 38.62 87 ILE A N 1
ATOM 665 C CA . ILE A 1 87 ? -37.869 13.169 21.083 1.00 38.62 87 ILE A CA 1
ATOM 666 C C . ILE A 1 87 ? -38.303 13.933 22.330 1.00 38.62 87 ILE A C 1
ATOM 668 O O . ILE A 1 87 ? -38.779 13.349 23.302 1.00 38.62 87 ILE A O 1
ATOM 672 N N . GLY A 1 88 ? -38.097 15.244 22.318 1.00 43.06 88 GLY A N 1
ATOM 673 C CA . GLY A 1 88 ? -38.774 16.128 23.246 1.00 43.06 88 GLY A CA 1
ATOM 674 C C . GLY A 1 88 ? -40.244 16.217 22.856 1.00 43.06 88 GLY A C 1
ATOM 675 O O . GLY A 1 88 ? -40.567 16.735 21.793 1.00 43.06 88 GLY A O 1
ATOM 676 N N . SER A 1 89 ? -41.128 15.734 23.724 1.00 36.72 89 SER A N 1
ATOM 677 C CA . SER A 1 89 ? -42.509 16.205 23.788 1.00 36.72 89 SER A CA 1
ATOM 678 C C . SER A 1 89 ? -42.930 16.293 25.251 1.00 36.72 89 SER A C 1
ATOM 680 O O . SER A 1 89 ? -43.496 15.364 25.806 1.00 36.72 89 SER A O 1
ATOM 682 N N . ASP A 1 90 ? -42.575 17.434 25.830 1.00 42.09 90 ASP A N 1
ATOM 683 C CA . ASP A 1 90 ? -43.387 18.273 26.709 1.00 42.09 90 ASP A CA 1
ATOM 684 C C . ASP A 1 90 ? -44.079 17.681 27.963 1.00 42.09 90 ASP A C 1
ATOM 686 O O . ASP A 1 90 ? -45.015 16.888 27.885 1.00 42.09 90 ASP A O 1
ATOM 690 N N . ARG A 1 91 ? -43.696 18.311 29.085 1.00 48.00 91 ARG A N 1
ATOM 691 C CA . ARG A 1 91 ? -44.368 18.503 30.387 1.00 48.00 91 ARG A CA 1
ATOM 692 C C . ARG A 1 91 ? -44.216 17.438 31.487 1.00 48.00 91 ARG A C 1
ATOM 694 O O . ARG A 1 91 ? -44.624 16.293 31.365 1.00 48.00 91 ARG A O 1
ATOM 701 N N . ASP A 1 92 ? -43.681 17.958 32.598 1.00 49.81 92 ASP A N 1
ATOM 702 C CA . ASP A 1 92 ? -43.727 17.487 33.986 1.00 49.81 92 ASP A CA 1
ATOM 703 C C . ASP A 1 92 ? -42.828 16.312 34.397 1.00 49.81 92 ASP A C 1
ATOM 705 O O . ASP A 1 92 ? -43.301 15.197 34.573 1.00 49.81 92 ASP A O 1
ATOM 709 N N . LEU A 1 93 ? -41.551 16.593 34.709 1.00 44.06 93 LEU A N 1
ATOM 710 C CA . LEU A 1 93 ? -40.797 15.820 35.709 1.00 44.06 93 LEU A CA 1
ATOM 711 C C . LEU A 1 93 ? -39.932 16.746 36.593 1.00 44.06 93 LEU A C 1
ATOM 713 O O . LEU A 1 93 ? -39.343 17.701 36.080 1.00 44.06 93 LEU A O 1
ATOM 717 N N . PRO A 1 94 ? -39.889 16.509 37.920 1.00 35.91 94 PRO A N 1
ATOM 718 C CA . PRO A 1 94 ? -39.322 17.435 38.892 1.00 35.91 94 PRO A CA 1
ATOM 719 C C . PRO A 1 94 ? -37.789 17.399 38.940 1.00 35.91 94 PRO A C 1
ATOM 721 O O .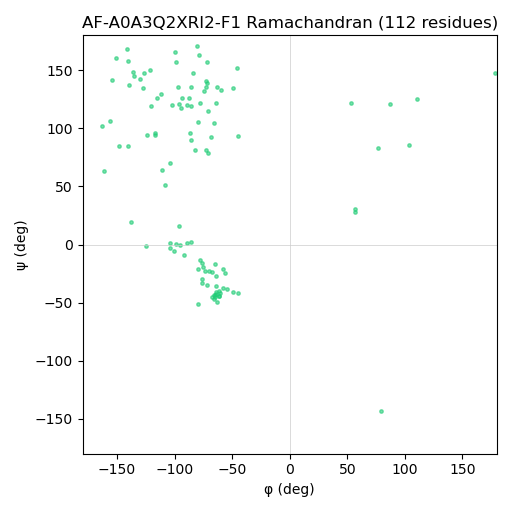 PRO A 1 94 ? -37.140 16.462 38.486 1.00 35.91 94 PRO A O 1
ATOM 724 N N . HIS A 1 95 ? -37.250 18.463 39.532 1.00 42.28 95 HIS A N 1
ATOM 725 C CA . HIS A 1 95 ? -35.852 18.709 39.877 1.00 42.28 95 HIS A CA 1
ATOM 726 C C . HIS A 1 95 ? -35.162 17.499 40.543 1.00 42.28 95 HIS A C 1
ATOM 728 O O . HIS A 1 95 ? -35.164 17.368 41.761 1.00 42.28 95 HIS A O 1
ATOM 734 N N . GLU A 1 96 ? -34.500 16.667 39.747 1.00 36.97 96 GLU A N 1
ATOM 735 C CA . GLU A 1 96 ? -33.279 15.959 40.139 1.00 36.97 96 GLU A CA 1
ATOM 736 C C . GLU A 1 96 ? -32.412 15.786 38.886 1.00 36.97 96 GLU A C 1
ATOM 738 O O . GLU A 1 96 ? -32.481 14.826 38.125 1.00 36.97 96 GLU A O 1
ATOM 743 N N . SER A 1 97 ? -31.639 16.834 38.617 1.00 41.91 97 SER A N 1
ATOM 744 C CA . SER A 1 97 ? -30.326 16.735 37.983 1.00 41.91 97 SER A CA 1
ATOM 745 C C . SER A 1 97 ? -29.495 15.610 38.619 1.00 41.91 97 SER A C 1
ATOM 747 O O . SER A 1 97 ? -29.660 15.400 39.817 1.00 41.91 97 SER A O 1
ATOM 749 N N . LEU A 1 98 ? -28.570 15.024 37.834 1.00 35.22 98 LEU A N 1
ATOM 750 C CA . LEU A 1 98 ? -27.574 13.954 38.116 1.00 35.22 98 LEU A CA 1
ATOM 751 C C . LEU A 1 98 ? -27.948 12.652 37.365 1.00 35.22 98 LEU A C 1
ATOM 753 O O . LEU A 1 98 ? -29.063 12.173 37.476 1.00 35.22 98 LEU A O 1
ATOM 757 N N . ASP A 1 99 ? -27.135 12.001 36.536 1.00 35.81 99 ASP A N 1
ATOM 758 C CA . ASP A 1 99 ? -25.742 12.179 36.151 1.00 35.81 99 ASP A CA 1
ATOM 759 C C . ASP A 1 99 ? -25.531 11.586 34.751 1.00 35.81 99 ASP A C 1
ATOM 761 O O . ASP A 1 99 ? -26.066 10.535 34.388 1.00 35.81 99 ASP A O 1
ATOM 765 N N . LEU A 1 100 ? -24.714 12.274 33.961 1.00 36.44 100 LEU A N 1
ATOM 766 C CA . LEU A 1 100 ? -24.174 11.797 32.697 1.00 36.44 100 LEU A CA 1
ATOM 767 C C . LEU A 1 100 ? -23.185 10.656 32.996 1.00 36.44 100 LEU A C 1
ATOM 769 O O . LEU A 1 100 ? -22.002 10.903 33.221 1.00 36.44 100 LEU A O 1
ATOM 773 N N . PHE A 1 101 ? -23.646 9.403 32.997 1.00 31.73 101 PHE A N 1
ATOM 774 C CA . PHE A 1 101 ? -22.750 8.243 33.027 1.00 31.73 101 PHE A CA 1
ATOM 775 C C . PHE A 1 101 ? -22.054 8.084 31.666 1.00 31.73 101 PHE A C 1
ATOM 777 O O . PHE A 1 101 ? -22.439 7.280 30.821 1.00 31.73 101 PHE A O 1
ATOM 784 N N . LEU A 1 102 ? -20.993 8.863 31.456 1.00 39.47 102 LEU A N 1
ATOM 785 C CA . LEU A 1 102 ? -19.933 8.533 30.508 1.00 39.47 102 LEU A CA 1
ATOM 786 C C . LEU A 1 102 ? -18.975 7.561 31.199 1.00 39.47 102 LEU A C 1
ATOM 788 O O . LEU A 1 102 ? -17.924 7.956 31.700 1.00 39.47 102 LEU A O 1
ATOM 792 N N . THR A 1 103 ? -19.314 6.273 31.235 1.00 34.94 103 THR A N 1
ATOM 793 C CA . THR A 1 103 ? -18.290 5.259 31.504 1.00 34.94 103 THR A CA 1
ATOM 794 C C . THR A 1 103 ? -17.631 4.897 30.184 1.00 34.94 103 THR A C 1
ATOM 796 O O . THR A 1 103 ? -18.052 3.995 29.466 1.00 34.94 103 THR A O 1
ATOM 799 N N . ASN A 1 104 ? -16.572 5.637 29.868 1.00 38.84 104 ASN A N 1
ATOM 800 C CA . ASN A 1 104 ? -15.618 5.278 28.835 1.00 38.84 104 ASN A CA 1
ATOM 801 C C . ASN A 1 104 ? -14.791 4.080 29.346 1.00 38.84 104 ASN A C 1
ATOM 803 O O . ASN A 1 104 ? -13.691 4.247 29.867 1.00 38.84 104 ASN A O 1
ATOM 807 N N . HIS A 1 105 ? -15.356 2.869 29.284 1.00 37.22 105 HIS A N 1
ATOM 808 C CA . HIS A 1 105 ? -14.653 1.622 29.603 1.00 37.22 105 HIS A CA 1
ATOM 809 C C . HIS A 1 105 ? -14.440 0.778 28.342 1.00 37.22 105 HIS A C 1
ATOM 811 O O . HIS A 1 105 ? -14.941 -0.330 28.217 1.00 37.22 105 HIS A O 1
ATOM 817 N N . ALA A 1 106 ? -13.658 1.309 27.402 1.00 40.03 106 ALA A N 1
ATOM 818 C CA . ALA A 1 106 ? -13.046 0.507 26.338 1.00 40.03 106 ALA A CA 1
ATOM 819 C C . ALA A 1 106 ? -11.584 0.907 26.056 1.00 40.03 106 ALA A C 1
ATOM 821 O O . ALA A 1 106 ? -11.023 0.557 25.029 1.00 40.03 106 ALA A O 1
ATOM 822 N N . ALA A 1 107 ? -10.931 1.599 26.997 1.00 37.94 107 ALA A N 1
ATOM 823 C CA . ALA A 1 107 ? -9.479 1.756 27.026 1.00 37.94 107 ALA A CA 1
ATOM 824 C C . ALA A 1 107 ? -8.894 0.845 28.116 1.00 37.94 107 ALA A C 1
ATOM 826 O O . ALA A 1 107 ? -8.486 1.308 29.182 1.00 37.94 107 ALA A O 1
ATOM 827 N N . LYS A 1 108 ? -8.917 -0.477 27.905 1.00 37.12 108 LYS A N 1
ATOM 828 C CA . LYS A 1 108 ? -8.101 -1.399 28.707 1.00 37.12 108 LYS A CA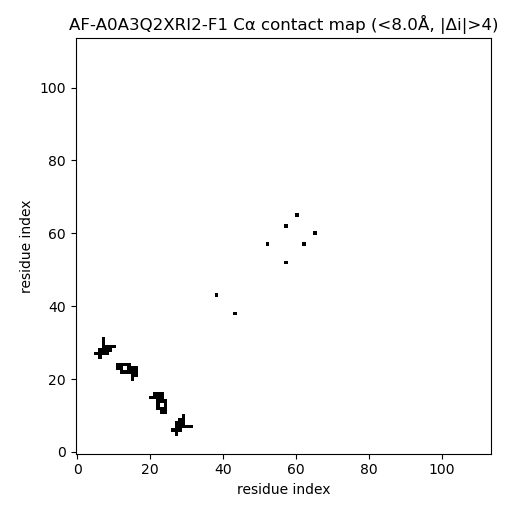 1
ATOM 829 C C . LYS A 1 108 ? -7.826 -2.708 27.968 1.00 37.12 108 LYS A C 1
ATOM 831 O O . LYS A 1 108 ? -8.679 -3.582 27.913 1.00 37.12 108 LYS A O 1
ATOM 836 N N . GLY A 1 109 ? -6.583 -2.833 27.509 1.00 36.12 109 GLY A N 1
ATOM 837 C CA . GLY A 1 109 ? -5.887 -4.113 27.409 1.00 36.12 109 GLY A CA 1
ATOM 838 C C . GLY A 1 109 ? -5.788 -4.703 26.011 1.00 36.12 109 GLY A C 1
ATOM 839 O O . GLY A 1 109 ? -6.585 -5.561 25.679 1.00 36.12 109 GLY A O 1
ATOM 840 N N . TYR A 1 110 ? -4.764 -4.304 25.252 1.00 39.94 110 TYR A N 1
ATOM 841 C CA . TYR A 1 110 ? -3.916 -5.238 24.495 1.00 39.94 110 TYR A CA 1
ATOM 842 C C . TYR A 1 110 ? -2.587 -4.546 24.129 1.00 39.94 110 TYR A C 1
ATOM 844 O O . TYR A 1 110 ? -2.261 -4.296 22.979 1.00 39.94 110 TYR A O 1
ATOM 852 N N . TYR A 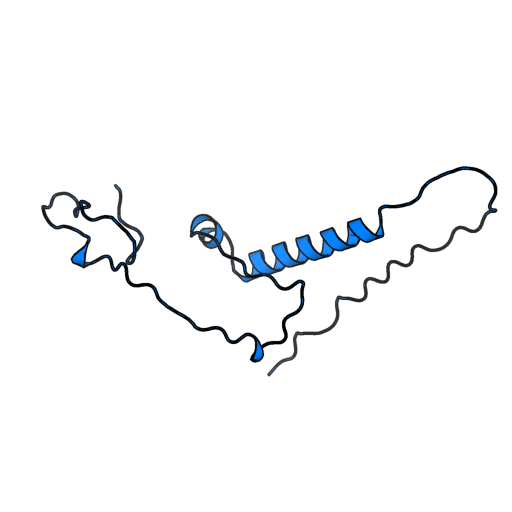1 111 ? -1.825 -4.182 25.160 1.00 39.84 111 TYR A N 1
ATOM 853 C CA . TYR A 1 111 ? -0.368 -4.244 25.098 1.00 39.84 111 TYR A CA 1
ATOM 854 C C . TYR A 1 111 ? 0.001 -5.253 26.174 1.00 39.84 111 TYR A C 1
ATOM 856 O O . TYR A 1 111 ? 0.007 -4.906 27.355 1.00 39.84 111 TYR A O 1
ATOM 864 N N . ASP A 1 112 ? 0.199 -6.505 25.775 1.00 34.75 112 ASP A N 1
ATOM 865 C CA . ASP A 1 112 ? 0.927 -7.453 26.603 1.00 34.75 112 ASP A CA 1
ATOM 866 C C . ASP A 1 112 ? 2.202 -7.832 25.862 1.00 34.75 112 ASP A C 1
ATOM 868 O O . ASP A 1 112 ? 2.186 -8.175 24.678 1.00 34.75 112 ASP A O 1
ATOM 872 N N . HIS A 1 113 ? 3.299 -7.651 26.581 1.00 39.25 113 HIS A N 1
ATOM 873 C CA . HIS A 1 113 ? 4.633 -8.069 26.211 1.00 39.25 113 HIS A CA 1
ATOM 874 C C . HIS A 1 113 ? 4.634 -9.585 26.037 1.00 39.25 113 HIS A C 1
ATOM 876 O O . HIS A 1 113 ? 4.189 -10.273 26.944 1.00 39.25 113 HIS A O 1
ATOM 882 N N . HIS A 1 114 ? 5.209 -10.085 24.946 1.00 37.06 114 HIS A N 1
ATOM 883 C CA . HIS A 1 114 ? 6.211 -11.157 24.951 1.00 37.06 114 HIS A CA 1
ATOM 884 C C . HIS A 1 114 ? 6.860 -11.269 23.573 1.00 37.06 114 HIS A C 1
ATOM 886 O O . HIS A 1 114 ? 6.119 -11.304 22.568 1.00 37.06 114 HIS A O 1
#

In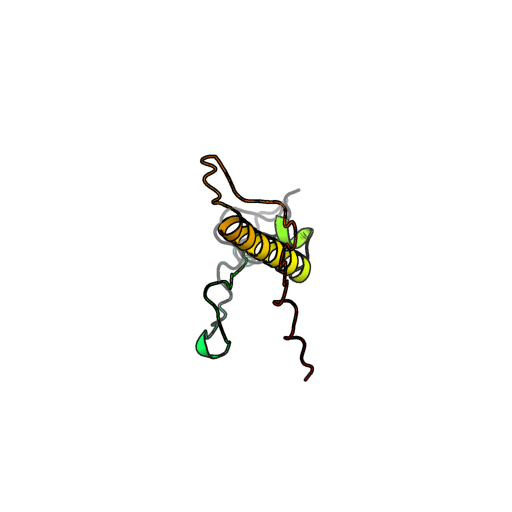terPro domains:
  IPR001932 PPM-type phosphatase-like domain [PF00481] (4-72)
  IPR001932 PPM-type phosphatase-like domain [PS51746] (1-114)
  IPR01565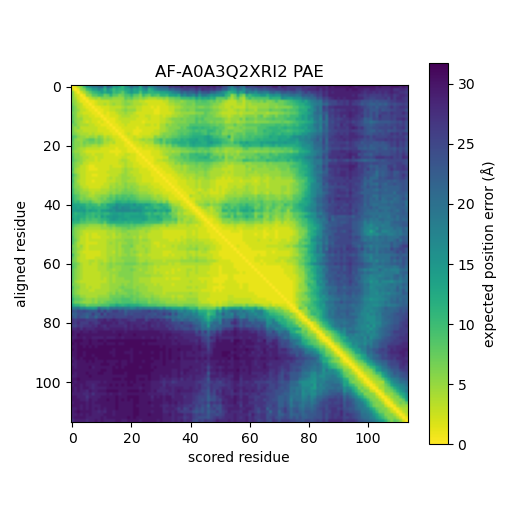5 Protein phosphatase 2C [PTHR13832] (4-71)
  IPR036457 PPM-type phosphatase-like domain superfamily [G3DSA:3.60.40.10] (1-111)
  IPR036457 PPM-type phosphatase-like domain superfamily [SSF81606] (4-78)